Protein AF-A0A8D0AVV5-F1 (afdb_monomer)

Nearest PDB structures (foldseek):
  3jx8-assembly2_D  TM=4.066E-01  e=8.448E+00  Parabacteroides distasonis ATCC 8503
  1rwr-assembly1_A  TM=4.360E-01  e=9.993E+00  Bordetella pertussis

Sequence (168 aa):
MLASRGSGGSLASRDSGGSLASRGSGRLLASSDSGGLLTSSESGELHASSGSGELHASSGSGELHASSGSGELHASSGSGELHASSGSGELHASSGSGELHASSGSGELHASSGSGELHASSGAGQDNQQRQKVKLDMTGQKTDYQNKTGNRNIHREQNSQQGKQTTQ

Radius of gyration: 20.16 Å; Cα contacts (8 Å, |Δi|>4): 516; chains: 1; bounding box: 78×37×45 Å

Mean predicted aligned error: 12.56 Å

Structure (mmCIF, N/CA/C/O backbone):
data_AF-A0A8D0AVV5-F1
#
_entry.id   AF-A0A8D0AVV5-F1
#
loop_
_atom_site.group_PDB
_atom_site.id
_atom_site.type_symbol
_atom_site.label_atom_id
_atom_site.label_alt_id
_atom_site.label_comp_id
_atom_site.label_asym_id
_atom_site.label_entity_id
_atom_site.label_seq_id
_atom_site.pdbx_PDB_ins_code
_atom_site.Cartn_x
_atom_site.Cartn_y
_atom_site.Cartn_z
_atom_site.occupancy
_atom_site.B_iso_or_equiv
_atom_site.auth_seq_id
_atom_site.auth_comp_id
_atom_site.auth_asym_id
_atom_site.auth_atom_id
_atom_site.pdbx_PDB_model_num
ATOM 1 N N . MET A 1 1 ? 12.812 -7.724 -13.755 1.00 49.12 1 MET A N 1
ATOM 2 C CA . MET A 1 1 ? 12.450 -6.398 -14.253 1.00 49.12 1 MET A CA 1
ATOM 3 C C . MET A 1 1 ? 12.726 -5.486 -13.092 1.00 49.12 1 MET A C 1
ATOM 5 O O . MET A 1 1 ? 12.134 -5.658 -12.035 1.00 49.12 1 MET A O 1
ATOM 9 N N . LEU A 1 2 ? 13.766 -4.684 -13.265 1.00 47.81 2 LEU A N 1
ATOM 10 C CA . LEU A 1 2 ? 14.251 -3.733 -12.287 1.00 47.81 2 LEU A CA 1
ATOM 11 C C . LEU A 1 2 ? 13.981 -2.373 -12.929 1.00 47.81 2 LEU A C 1
ATOM 13 O O . LEU A 1 2 ? 14.620 -2.043 -13.927 1.00 47.81 2 LEU A O 1
ATOM 17 N N . ALA A 1 3 ? 12.972 -1.649 -12.457 1.00 54.25 3 ALA A N 1
ATOM 18 C CA . ALA A 1 3 ? 12.711 -0.295 -12.933 1.00 54.25 3 ALA A CA 1
ATOM 19 C C . ALA A 1 3 ? 13.426 0.672 -11.985 1.00 54.25 3 ALA A C 1
ATOM 21 O O . ALA A 1 3 ? 13.079 0.753 -10.807 1.00 54.25 3 ALA A O 1
ATOM 22 N N . SER A 1 4 ? 14.455 1.373 -12.470 1.00 55.00 4 SER A N 1
ATOM 23 C CA . SER A 1 4 ? 15.193 2.332 -11.646 1.00 55.00 4 SER A CA 1
ATOM 24 C C . SER A 1 4 ? 15.704 3.543 -12.430 1.00 55.00 4 SER A C 1
ATOM 26 O O . SER A 1 4 ? 16.326 3.385 -13.477 1.00 55.00 4 SER A O 1
ATOM 28 N N . ARG A 1 5 ? 15.543 4.711 -11.788 1.00 49.44 5 ARG A N 1
ATOM 29 C CA . ARG A 1 5 ? 16.365 5.938 -11.862 1.00 49.44 5 ARG A CA 1
ATOM 30 C C . ARG A 1 5 ? 16.299 6.776 -13.151 1.00 49.44 5 ARG A C 1
ATOM 32 O O . ARG A 1 5 ? 17.197 6.747 -13.980 1.00 49.44 5 ARG A O 1
ATOM 39 N N . GLY A 1 6 ? 15.292 7.650 -13.227 1.00 39.50 6 GLY A N 1
ATOM 40 C CA . GLY A 1 6 ? 15.279 8.821 -14.116 1.00 39.50 6 GLY A CA 1
ATOM 41 C C . GLY A 1 6 ? 14.208 9.833 -13.697 1.00 39.50 6 GLY A C 1
ATOM 42 O O . GLY A 1 6 ? 13.171 9.440 -13.180 1.00 39.50 6 GLY A O 1
ATOM 43 N N . SER A 1 7 ? 14.424 11.133 -13.894 1.00 41.81 7 SER A N 1
ATOM 44 C CA . SER A 1 7 ? 13.561 12.255 -13.463 1.00 41.81 7 SER A CA 1
ATOM 45 C C . SER A 1 7 ? 12.195 12.376 -14.182 1.00 41.81 7 SER A C 1
ATOM 47 O O . SER A 1 7 ? 11.604 13.448 -14.211 1.00 41.81 7 SER A O 1
ATOM 49 N N . GLY A 1 8 ? 11.641 11.271 -14.693 1.00 52.25 8 GLY A N 1
ATOM 50 C CA . GLY A 1 8 ? 10.274 11.155 -15.226 1.00 52.25 8 GLY A CA 1
ATOM 51 C C . GLY A 1 8 ? 9.562 9.910 -14.686 1.00 52.25 8 GLY A C 1
ATOM 52 O O . GLY A 1 8 ? 10.236 8.998 -14.208 1.00 52.25 8 GLY A O 1
ATOM 53 N N . GLY A 1 9 ? 8.222 9.888 -14.717 1.00 52.06 9 GLY A N 1
ATOM 54 C CA . GLY A 1 9 ? 7.396 8.821 -14.130 1.00 52.06 9 GLY A CA 1
ATOM 55 C C . GLY A 1 9 ? 7.882 7.415 -14.500 1.00 52.06 9 GLY A C 1
ATOM 56 O O . GLY A 1 9 ? 8.187 7.143 -15.659 1.00 52.06 9 GLY A O 1
ATOM 57 N N . SER A 1 10 ? 8.014 6.534 -13.508 1.00 65.00 10 SER A N 1
ATOM 58 C CA . SER A 1 10 ? 8.527 5.172 -13.707 1.00 65.00 10 SER A CA 1
ATOM 59 C C . SER A 1 10 ? 7.386 4.163 -13.649 1.00 65.00 10 SER A C 1
ATOM 61 O O . SER A 1 10 ? 6.660 4.127 -12.659 1.00 65.00 10 SER A O 1
ATOM 63 N N . LEU A 1 11 ? 7.244 3.358 -14.705 1.00 63.03 11 LEU A N 1
ATOM 64 C CA . LEU A 1 11 ? 6.283 2.259 -14.788 1.00 63.03 11 LEU A CA 1
ATOM 65 C C . LEU A 1 11 ? 7.025 0.927 -14.619 1.00 63.03 11 LEU A C 1
ATOM 67 O O . LEU A 1 11 ? 7.985 0.659 -15.342 1.00 63.03 11 LEU A O 1
ATOM 71 N N . ALA A 1 12 ? 6.576 0.092 -13.688 1.00 68.44 12 ALA A N 1
ATOM 72 C CA . ALA A 1 12 ? 6.994 -1.298 -13.558 1.00 68.44 12 ALA A CA 1
ATOM 73 C C . ALA A 1 12 ? 5.753 -2.192 -13.643 1.00 68.44 12 ALA A C 1
ATOM 75 O O . ALA A 1 12 ? 4.910 -2.161 -12.753 1.00 68.44 12 ALA A O 1
ATOM 76 N N . SER A 1 13 ? 5.622 -2.983 -14.704 1.00 64.38 13 SER A N 1
ATOM 77 C CA . SER A 1 13 ? 4.517 -3.934 -14.867 1.00 64.38 13 SER A CA 1
ATOM 78 C C . SER A 1 13 ? 5.067 -5.326 -15.138 1.00 64.38 13 SER A C 1
ATOM 80 O O . SER A 1 13 ? 6.025 -5.482 -15.902 1.00 64.38 13 SER A O 1
ATOM 82 N N . ARG A 1 14 ? 4.493 -6.343 -14.497 1.00 68.62 14 ARG A N 1
ATOM 83 C CA . ARG A 1 14 ? 4.903 -7.736 -14.682 1.00 68.62 14 ARG A CA 1
ATOM 84 C C . ARG A 1 14 ? 3.750 -8.702 -14.452 1.00 68.62 14 ARG A C 1
ATOM 86 O O . ARG A 1 14 ? 3.162 -8.704 -13.381 1.00 68.62 14 ARG A O 1
ATOM 93 N N . ASP A 1 15 ? 3.532 -9.592 -15.406 1.00 59.66 15 ASP A N 1
ATOM 94 C CA . ASP A 1 15 ? 2.437 -10.563 -15.318 1.00 59.66 15 ASP A CA 1
ATOM 95 C C . ASP A 1 15 ? 2.718 -11.668 -14.278 1.00 59.66 15 ASP A C 1
ATOM 97 O O . ASP A 1 15 ? 1.810 -12.169 -13.616 1.00 59.66 15 ASP A O 1
ATOM 101 N N . SER A 1 16 ? 3.986 -12.066 -14.097 1.00 61.69 16 SER A N 1
ATOM 102 C CA . SER A 1 16 ? 4.367 -13.097 -13.119 1.00 61.69 16 SER A CA 1
ATOM 103 C C . SER A 1 16 ? 5.804 -12.972 -12.589 1.00 61.69 16 SER A C 1
ATOM 105 O O . SER A 1 16 ? 6.731 -12.546 -13.291 1.00 61.69 16 SER A O 1
ATOM 107 N N . GLY A 1 17 ? 5.991 -13.392 -11.332 1.00 66.44 17 GLY A N 1
ATOM 108 C CA . GLY A 1 17 ? 7.287 -13.494 -10.650 1.00 66.44 17 GLY A CA 1
ATOM 109 C C . GLY A 1 17 ? 7.720 -12.228 -9.896 1.00 66.44 17 GLY A C 1
ATOM 110 O O . GLY A 1 17 ? 7.120 -11.169 -10.018 1.00 66.44 17 GLY A O 1
ATOM 111 N N . GLY A 1 18 ? 8.797 -12.338 -9.109 1.00 68.38 18 GLY A N 1
ATOM 112 C CA . GLY A 1 18 ? 9.269 -11.262 -8.226 1.00 68.38 18 GLY A CA 1
ATOM 113 C C . GLY A 1 18 ? 9.689 -9.990 -8.974 1.00 68.38 18 GLY A C 1
ATOM 114 O O . GLY A 1 18 ? 10.601 -10.054 -9.806 1.00 68.38 18 GLY A O 1
ATOM 115 N N . SER A 1 19 ? 9.072 -8.841 -8.687 1.00 79.88 19 SER A N 1
ATOM 116 C CA . SER A 1 19 ? 9.361 -7.527 -9.284 1.00 79.88 19 SER A CA 1
ATOM 117 C C . SER A 1 19 ? 9.891 -6.532 -8.249 1.00 79.88 19 SER A C 1
ATOM 119 O O . SER A 1 19 ? 9.441 -6.521 -7.108 1.00 79.88 19 SER A O 1
ATOM 121 N N . LEU A 1 20 ? 10.861 -5.706 -8.653 1.00 79.19 20 LEU A N 1
ATOM 122 C CA . LEU A 1 20 ? 11.528 -4.720 -7.799 1.00 79.19 20 LEU A CA 1
ATOM 123 C C . LEU A 1 20 ? 11.535 -3.359 -8.502 1.00 79.19 20 LEU A C 1
ATOM 125 O O . LEU A 1 20 ? 12.057 -3.232 -9.616 1.00 79.19 20 LEU A O 1
ATOM 129 N N . ALA A 1 21 ? 10.987 -2.340 -7.848 1.00 80.94 21 ALA A N 1
ATOM 130 C CA . ALA A 1 21 ? 10.970 -0.969 -8.347 1.00 80.94 21 ALA A CA 1
ATOM 131 C C . ALA A 1 21 ? 11.375 0.007 -7.239 1.00 80.94 21 ALA A C 1
ATOM 133 O O . ALA A 1 21 ? 10.923 -0.109 -6.105 1.00 80.94 21 ALA A O 1
ATOM 134 N N . SER A 1 22 ? 12.253 0.964 -7.543 1.00 81.44 22 SER A N 1
ATOM 135 C CA . SER A 1 22 ? 12.642 1.969 -6.551 1.00 81.44 22 SER A CA 1
ATOM 136 C C . SER A 1 22 ? 12.948 3.321 -7.178 1.00 81.44 22 SER A C 1
ATOM 138 O O . SER A 1 22 ? 13.549 3.406 -8.258 1.00 81.44 22 SER A O 1
ATOM 140 N N . ARG A 1 23 ? 12.540 4.394 -6.493 1.00 81.50 23 ARG A N 1
ATOM 141 C CA . ARG A 1 23 ? 12.694 5.772 -6.962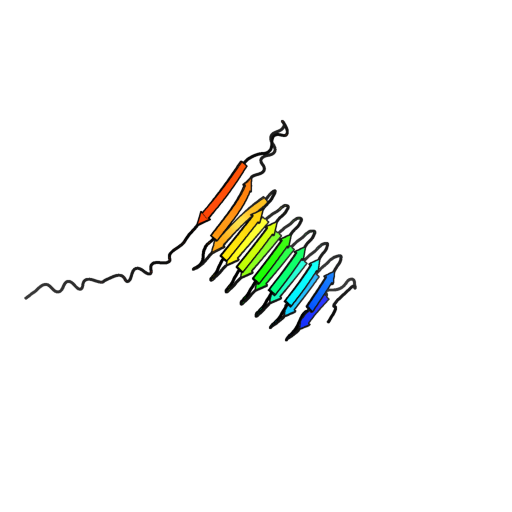 1.00 81.50 23 ARG A CA 1
ATOM 142 C C . ARG A 1 23 ? 13.011 6.739 -5.820 1.00 81.50 23 ARG A C 1
ATOM 144 O O . ARG A 1 23 ? 12.445 6.654 -4.743 1.00 81.50 23 ARG A O 1
ATOM 151 N N . GLY A 1 24 ? 13.895 7.701 -6.088 1.00 80.50 24 GLY A N 1
ATOM 152 C CA . GLY A 1 24 ? 14.208 8.765 -5.127 1.00 80.50 24 GLY A CA 1
ATOM 153 C C . GLY A 1 24 ? 13.077 9.791 -4.988 1.00 80.50 24 GLY A C 1
ATOM 154 O O . GLY A 1 24 ? 12.611 10.066 -3.892 1.00 80.50 24 GLY A O 1
ATOM 155 N N . SER A 1 25 ? 12.592 10.352 -6.099 1.00 80.12 25 SER A N 1
ATOM 156 C CA . SER A 1 25 ? 11.582 11.419 -6.053 1.00 80.12 25 SER A CA 1
ATOM 157 C C . SER A 1 25 ? 10.646 11.436 -7.255 1.00 80.12 25 SER A C 1
ATOM 159 O O . SER A 1 25 ? 11.069 11.184 -8.385 1.00 80.12 25 SER A O 1
ATOM 161 N N . GLY A 1 26 ? 9.374 11.774 -7.045 1.00 84.56 26 GLY A N 1
ATOM 162 C CA . GLY A 1 26 ? 8.350 11.907 -8.089 1.00 84.56 26 GLY A CA 1
ATOM 163 C C . GLY A 1 26 ? 7.406 10.707 -8.135 1.00 84.56 26 GLY A C 1
ATOM 164 O O . GLY A 1 26 ? 7.209 10.046 -7.124 1.00 84.56 26 GLY A O 1
ATOM 165 N N . ARG A 1 27 ? 6.821 10.423 -9.304 1.00 86.94 27 ARG A N 1
ATOM 166 C CA . ARG A 1 27 ? 5.792 9.383 -9.431 1.00 86.94 27 ARG A CA 1
ATOM 167 C C . ARG A 1 27 ? 6.360 8.013 -9.808 1.00 86.94 27 ARG A C 1
ATOM 169 O O . ARG A 1 27 ? 7.093 7.896 -10.798 1.00 86.94 27 ARG A O 1
ATOM 176 N N . LEU A 1 28 ? 5.977 6.975 -9.069 1.00 88.12 28 LEU A N 1
ATOM 177 C CA . LEU A 1 28 ? 6.229 5.574 -9.402 1.00 88.12 28 LEU A CA 1
ATOM 178 C C . LEU A 1 28 ? 4.910 4.796 -9.453 1.00 88.12 28 LEU A C 1
ATOM 180 O O . LEU A 1 28 ? 4.082 4.895 -8.554 1.00 88.12 28 LEU A O 1
ATOM 184 N N . LEU A 1 29 ? 4.725 4.026 -10.519 1.00 88.44 29 LEU A N 1
ATOM 185 C CA . LEU A 1 29 ? 3.578 3.150 -10.724 1.00 88.44 29 LEU A CA 1
ATOM 186 C C . LEU A 1 29 ? 4.101 1.731 -10.917 1.00 88.44 29 LEU A C 1
ATOM 188 O O . LEU A 1 29 ? 4.840 1.455 -11.865 1.00 88.44 29 LEU A O 1
ATOM 192 N N . ALA A 1 30 ? 3.718 0.838 -10.019 1.00 87.56 30 ALA A N 1
ATOM 193 C CA . ALA A 1 30 ? 4.087 -0.560 -10.048 1.00 87.56 30 ALA A CA 1
ATOM 194 C C . ALA A 1 30 ? 2.833 -1.440 -10.012 1.00 87.56 30 ALA A C 1
ATOM 196 O O . ALA A 1 30 ? 1.917 -1.221 -9.219 1.00 87.56 30 ALA A O 1
ATOM 197 N N . SER A 1 31 ? 2.784 -2.437 -10.884 1.00 87.38 31 SER A N 1
ATOM 198 C CA . SER A 1 31 ? 1.693 -3.406 -10.937 1.00 87.38 31 SER A CA 1
ATOM 199 C C . SER A 1 31 ? 2.235 -4.804 -11.188 1.00 87.38 31 SER A C 1
ATOM 201 O O . SER A 1 31 ? 3.246 -4.987 -11.878 1.00 87.38 31 SER A O 1
ATOM 203 N N . SER A 1 32 ? 1.597 -5.805 -10.601 1.00 85.75 32 SER A N 1
ATOM 204 C CA . SER A 1 32 ? 1.854 -7.203 -10.932 1.00 85.75 32 SER A CA 1
ATOM 205 C C . SER A 1 32 ? 0.567 -8.013 -10.867 1.00 85.75 32 SER A C 1
ATOM 207 O O . SER A 1 32 ? -0.250 -7.790 -9.982 1.00 85.75 32 SER A O 1
ATOM 209 N N . ASP A 1 33 ? 0.364 -8.952 -11.785 1.00 85.00 33 ASP A N 1
ATOM 210 C CA . ASP A 1 33 ? -0.842 -9.793 -11.741 1.00 85.00 33 ASP A CA 1
ATOM 211 C C . ASP A 1 33 ? -0.682 -10.935 -10.730 1.00 85.00 33 ASP A C 1
ATOM 213 O O . ASP A 1 33 ? -1.625 -11.300 -10.022 1.00 85.00 33 ASP A O 1
ATOM 217 N N . SER A 1 34 ? 0.532 -11.487 -10.638 1.00 81.56 34 SER A N 1
ATOM 218 C CA . SER A 1 34 ? 0.860 -12.585 -9.732 1.00 81.56 34 SER A CA 1
ATOM 219 C C . SER A 1 34 ? 2.312 -12.561 -9.240 1.00 81.56 34 SER A C 1
ATOM 221 O O . SER A 1 34 ? 3.242 -12.215 -9.976 1.00 81.56 34 SER A O 1
ATOM 223 N N . GLY A 1 35 ? 2.524 -12.999 -7.999 1.00 84.19 35 GLY A N 1
ATOM 224 C CA . GLY A 1 35 ? 3.846 -13.135 -7.382 1.00 84.19 35 GLY A CA 1
ATOM 225 C C . GLY A 1 35 ? 4.187 -11.998 -6.418 1.00 84.19 35 GLY A C 1
ATOM 226 O O . GLY A 1 35 ? 3.305 -11.324 -5.898 1.00 84.19 35 GLY A O 1
ATOM 227 N N . GLY A 1 36 ? 5.480 -11.834 -6.130 1.00 85.00 36 GLY A N 1
ATOM 228 C CA . GLY A 1 36 ? 5.965 -10.817 -5.197 1.00 85.00 36 GLY A CA 1
ATOM 229 C C . GLY A 1 36 ? 6.231 -9.476 -5.884 1.00 85.00 36 GLY A C 1
ATOM 230 O O . GLY A 1 36 ? 7.004 -9.427 -6.843 1.00 85.00 36 GLY A O 1
ATOM 231 N N . LEU A 1 37 ? 5.674 -8.380 -5.380 1.00 89.38 37 LEU A N 1
ATOM 232 C CA . LEU A 1 37 ? 6.013 -7.024 -5.813 1.00 89.38 37 LEU A CA 1
ATOM 233 C C . LEU A 1 37 ? 6.629 -6.255 -4.646 1.00 89.38 37 LEU A C 1
ATOM 235 O O . LEU A 1 37 ? 5.999 -6.066 -3.615 1.00 89.38 37 LEU A O 1
ATOM 239 N N . LEU A 1 38 ? 7.861 -5.788 -4.821 1.00 89.75 38 LEU A N 1
ATOM 240 C CA . LEU A 1 38 ? 8.562 -4.952 -3.857 1.00 89.75 38 LEU A CA 1
ATOM 241 C C . LEU A 1 38 ? 8.823 -3.582 -4.473 1.00 89.75 38 LEU A C 1
ATOM 243 O O . LEU A 1 38 ? 9.503 -3.457 -5.496 1.00 89.75 38 LEU A O 1
ATOM 247 N N . THR A 1 39 ? 8.288 -2.543 -3.846 1.00 89.00 39 THR A N 1
ATOM 248 C CA . THR A 1 39 ? 8.400 -1.181 -4.345 1.00 89.00 39 THR A CA 1
ATOM 249 C C . THR A 1 39 ? 8.669 -0.167 -3.245 1.00 89.00 39 THR A C 1
ATOM 251 O O . THR A 1 39 ? 8.105 -0.235 -2.151 1.00 89.00 39 THR A O 1
ATOM 254 N N . SER A 1 40 ? 9.544 0.793 -3.538 1.00 89.25 40 SER A N 1
ATOM 255 C CA . SER A 1 40 ? 9.894 1.856 -2.600 1.00 89.25 40 SER A CA 1
ATOM 256 C C . SER A 1 40 ? 10.085 3.214 -3.269 1.00 89.25 40 SER A C 1
ATOM 258 O O . SER A 1 40 ? 10.666 3.319 -4.352 1.00 89.25 40 SER A O 1
ATOM 260 N N . SER A 1 41 ? 9.636 4.266 -2.591 1.00 88.44 41 SER A N 1
ATOM 261 C CA . SER A 1 41 ? 9.903 5.656 -2.965 1.00 88.44 41 SER A CA 1
ATOM 262 C C . SER A 1 41 ? 10.460 6.434 -1.774 1.00 88.44 41 SER A C 1
ATOM 264 O O . SER A 1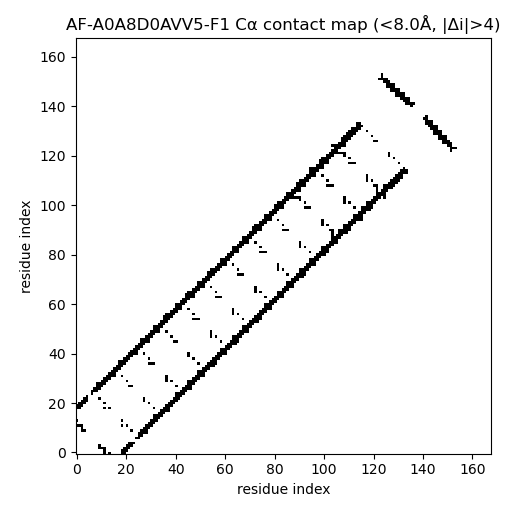 41 ? 10.011 6.255 -0.648 1.00 88.44 41 SER A O 1
ATOM 266 N N . GLU A 1 42 ? 11.435 7.314 -1.989 1.00 88.38 42 GLU A N 1
ATOM 267 C CA . GLU A 1 42 ? 11.926 8.202 -0.918 1.00 88.38 42 GLU A CA 1
ATOM 268 C C . GLU A 1 42 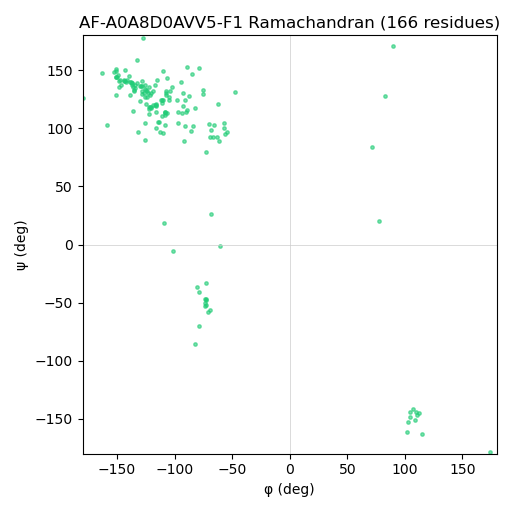? 10.971 9.390 -0.709 1.00 88.38 42 GLU A C 1
ATOM 270 O O . GLU A 1 42 ? 10.666 9.772 0.422 1.00 88.38 42 GLU A O 1
ATOM 275 N N . SER A 1 43 ? 10.466 9.951 -1.812 1.00 87.25 43 SER A N 1
ATOM 276 C CA . SER A 1 43 ? 9.532 11.079 -1.824 1.00 87.25 43 SER A CA 1
ATOM 277 C C . SER A 1 43 ? 8.611 11.072 -3.052 1.00 87.25 43 SER A C 1
ATOM 279 O O . SER A 1 43 ? 9.005 10.627 -4.135 1.00 87.25 43 SER A O 1
ATOM 281 N N . GLY A 1 44 ? 7.407 11.627 -2.912 1.00 89.19 44 GLY A N 1
ATOM 282 C CA . GLY A 1 44 ? 6.459 11.828 -4.013 1.00 89.19 44 GLY A CA 1
ATOM 283 C C . GLY A 1 44 ? 5.275 10.867 -3.965 1.00 89.19 44 GLY A C 1
ATOM 284 O O . GLY A 1 44 ? 4.758 10.583 -2.891 1.00 89.19 44 GLY A O 1
ATOM 285 N N . GLU A 1 45 ? 4.840 10.398 -5.133 1.00 91.06 45 GLU A N 1
ATOM 286 C CA . GLU A 1 45 ? 3.646 9.562 -5.286 1.00 91.06 45 GLU A CA 1
ATOM 287 C C . GLU A 1 45 ? 4.043 8.135 -5.669 1.00 91.06 45 GLU A C 1
ATOM 289 O O . GLU A 1 45 ? 4.709 7.907 -6.686 1.00 91.06 45 GLU A O 1
ATOM 294 N N . LEU A 1 46 ? 3.603 7.155 -4.888 1.00 92.56 46 LEU A N 1
ATOM 295 C CA . LEU A 1 46 ? 3.786 5.739 -5.176 1.00 92.56 46 LEU A CA 1
ATOM 296 C C . LEU A 1 46 ? 2.425 5.059 -5.323 1.00 92.56 46 LEU A C 1
ATOM 298 O O . LEU A 1 46 ? 1.645 5.004 -4.381 1.00 92.56 46 LEU A O 1
ATOM 302 N N . HIS A 1 47 ? 2.170 4.483 -6.493 1.00 93.31 47 HIS A N 1
ATOM 303 C CA . HIS A 1 47 ? 1.037 3.599 -6.733 1.00 93.31 47 HIS A CA 1
ATOM 304 C C . HIS A 1 47 ? 1.539 2.176 -6.938 1.00 93.31 47 HIS A C 1
ATOM 306 O O . HIS A 1 47 ? 2.313 1.915 -7.859 1.00 93.31 47 HIS A O 1
ATOM 312 N N . ALA A 1 48 ? 1.075 1.257 -6.106 1.00 92.00 48 ALA A N 1
ATOM 313 C CA . ALA A 1 48 ? 1.423 -0.148 -6.156 1.00 92.00 48 ALA A CA 1
ATOM 314 C C . ALA A 1 48 ? 0.154 -1.004 -6.176 1.00 92.00 48 ALA A C 1
ATOM 316 O O . ALA A 1 48 ? -0.767 -0.797 -5.385 1.00 92.00 48 ALA A O 1
ATOM 317 N N . SER A 1 49 ? 0.096 -1.972 -7.083 1.00 91.56 49 SER A N 1
ATOM 318 C CA . SER A 1 49 ? -1.033 -2.896 -7.182 1.00 91.56 49 SER A CA 1
ATOM 319 C C . SER A 1 49 ? -0.561 -4.323 -7.424 1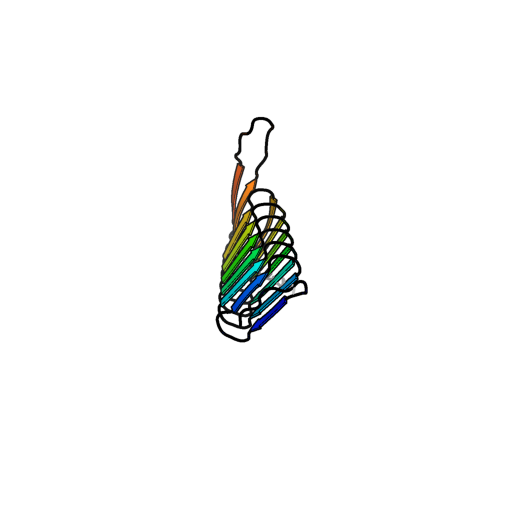.00 91.56 49 SER A C 1
ATOM 321 O O . SER A 1 49 ? 0.377 -4.546 -8.189 1.00 91.56 49 SER A O 1
ATOM 323 N N . SER A 1 50 ? -1.202 -5.286 -6.770 1.00 89.81 50 SER A N 1
ATOM 324 C CA . SER A 1 50 ? -1.011 -6.707 -7.052 1.00 89.81 50 SER A CA 1
ATOM 325 C C . SER A 1 50 ? -2.353 -7.409 -7.241 1.00 89.81 50 SER A C 1
ATOM 327 O O . SER A 1 50 ? -3.291 -7.174 -6.479 1.00 89.81 50 SER A O 1
ATOM 329 N N . GLY A 1 51 ? -2.469 -8.268 -8.251 1.00 86.56 51 GLY A N 1
ATOM 330 C CA . GLY A 1 51 ? -3.641 -9.128 -8.426 1.00 86.56 51 GLY A CA 1
ATOM 331 C C . GLY A 1 51 ? -3.667 -10.264 -7.401 1.00 86.56 51 GLY A C 1
ATOM 332 O O . GLY A 1 51 ? -4.685 -10.502 -6.743 1.00 86.56 51 GLY A O 1
ATOM 333 N N . SER A 1 52 ? -2.532 -10.946 -7.244 1.00 86.94 52 SER A N 1
ATOM 334 C CA . SER A 1 52 ? -2.350 -12.066 -6.321 1.00 86.94 52 SER A CA 1
ATOM 335 C C . SER A 1 52 ? -0.906 -12.178 -5.824 1.00 86.94 52 SER A C 1
ATOM 337 O O . SER A 1 52 ? 0.040 -11.950 -6.580 1.00 86.94 52 SER A O 1
ATOM 339 N N . GLY A 1 53 ? -0.723 -12.580 -4.568 1.00 87.19 53 GLY A N 1
ATOM 340 C CA . GLY A 1 53 ? 0.595 -12.803 -3.968 1.00 87.19 53 GLY A CA 1
ATOM 341 C C . GLY A 1 53 ? 0.945 -11.761 -2.911 1.00 87.19 53 GLY A C 1
ATOM 342 O O . GLY A 1 53 ? 0.073 -11.304 -2.178 1.00 87.19 53 GLY A O 1
ATOM 343 N N . GLU A 1 54 ? 2.227 -11.421 -2.811 1.00 90.94 54 GLU A N 1
ATOM 344 C CA . GLU A 1 54 ? 2.759 -10.585 -1.732 1.00 90.94 54 GLU A CA 1
ATOM 345 C C . GLU A 1 54 ? 3.179 -9.215 -2.281 1.00 90.94 54 GLU A C 1
ATOM 347 O O . GLU A 1 54 ? 3.972 -9.123 -3.222 1.00 90.94 54 GLU A O 1
ATOM 352 N N . LEU A 1 55 ? 2.648 -8.136 -1.709 1.00 93.25 55 LEU A N 1
ATOM 353 C CA . LEU A 1 55 ? 2.991 -6.764 -2.075 1.00 93.25 55 LEU A CA 1
ATOM 354 C C . LEU A 1 55 ? 3.646 -6.050 -0.893 1.00 93.25 55 LEU A C 1
ATOM 356 O O . LEU A 1 55 ? 3.011 -5.827 0.130 1.00 93.25 55 LEU A O 1
ATOM 360 N N . HIS A 1 56 ? 4.886 -5.610 -1.082 1.00 94.62 56 HIS A N 1
ATOM 361 C CA . HIS A 1 56 ? 5.600 -4.702 -0.188 1.00 94.62 56 HIS A CA 1
ATOM 362 C C . HIS A 1 56 ? 5.721 -3.330 -0.835 1.00 94.62 56 HIS A C 1
ATOM 364 O O . HIS A 1 56 ? 6.425 -3.170 -1.834 1.00 94.62 56 HIS A O 1
ATOM 370 N N . ALA A 1 57 ? 5.063 -2.328 -0.262 1.00 94.00 57 ALA A N 1
ATOM 371 C CA . ALA A 1 57 ? 5.115 -0.954 -0.735 1.00 94.00 57 ALA A CA 1
ATOM 372 C C . ALA A 1 57 ? 5.529 -0.001 0.391 1.00 94.00 57 ALA A C 1
ATOM 374 O O . ALA A 1 57 ? 4.925 0.027 1.462 1.00 94.00 57 ALA A O 1
ATOM 375 N N . SER A 1 58 ? 6.560 0.804 0.141 1.00 93.62 58 SER A N 1
ATOM 376 C CA . SER A 1 58 ? 7.094 1.740 1.132 1.00 93.62 58 SER A CA 1
ATOM 377 C C . SER A 1 58 ? 7.304 3.137 0.558 1.00 93.62 58 SER A C 1
ATOM 379 O O . SER A 1 58 ? 7.786 3.289 -0.563 1.00 93.62 58 SER A O 1
ATOM 381 N N . SER A 1 59 ? 6.963 4.167 1.331 1.00 92.31 59 SER A N 1
ATOM 382 C CA . SER A 1 59 ? 7.292 5.556 1.008 1.00 92.31 59 SER A CA 1
ATOM 383 C C . SER A 1 59 ? 7.970 6.248 2.189 1.00 92.31 59 SER A C 1
ATOM 385 O O . SER A 1 59 ? 7.547 6.089 3.333 1.00 92.31 59 SER A O 1
ATOM 387 N N . GLY A 1 60 ? 9.029 7.015 1.932 1.00 88.62 60 GLY A N 1
ATOM 388 C CA . GLY A 1 60 ? 9.653 7.871 2.943 1.00 88.62 60 GLY A CA 1
ATOM 389 C C . GLY A 1 60 ? 8.787 9.092 3.265 1.00 88.62 60 GLY A C 1
ATOM 390 O O . GLY A 1 60 ? 8.541 9.402 4.434 1.00 88.62 60 GLY A O 1
ATOM 391 N N . SER A 1 61 ? 8.299 9.767 2.224 1.00 89.12 61 SER A N 1
ATOM 392 C CA . SER A 1 61 ? 7.442 10.950 2.319 1.00 89.12 61 SER A CA 1
ATOM 393 C C . SER A 1 61 ? 6.495 11.081 1.120 1.00 89.12 61 SER A C 1
ATOM 395 O O . SER A 1 61 ? 6.843 10.697 0.003 1.00 89.12 61 SER A O 1
ATOM 397 N N . GLY A 1 62 ? 5.318 11.668 1.332 1.00 90.19 62 GLY A N 1
ATOM 398 C CA . GLY A 1 62 ? 4.333 11.934 0.278 1.00 90.19 62 GLY A CA 1
ATOM 399 C C . GLY A 1 62 ? 3.155 10.963 0.310 1.00 90.19 62 GLY A C 1
ATOM 400 O O . GLY A 1 62 ? 2.705 10.577 1.387 1.00 90.19 62 GLY A O 1
ATOM 401 N N . GLU A 1 63 ? 2.648 10.593 -0.862 1.00 93.81 63 GLU A N 1
ATOM 402 C CA . GLU A 1 63 ? 1.424 9.801 -1.012 1.00 93.81 63 GLU A CA 1
ATOM 403 C C . GLU A 1 63 ? 1.747 8.368 -1.451 1.00 93.81 63 GLU A C 1
ATOM 405 O O . GLU A 1 63 ? 2.469 8.133 -2.427 1.00 93.81 63 GLU A O 1
ATOM 410 N N . LEU A 1 64 ? 1.201 7.390 -0.730 1.00 95.31 64 LEU A N 1
ATOM 411 C CA . LEU A 1 64 ? 1.305 5.970 -1.054 1.00 95.31 64 LEU A CA 1
ATOM 412 C C . LEU A 1 64 ? -0.089 5.366 -1.230 1.00 95.31 64 LEU A C 1
ATOM 414 O O . LEU A 1 64 ? -0.861 5.273 -0.282 1.00 95.31 64 LEU A O 1
ATOM 418 N N . HIS A 1 65 ? -0.364 4.864 -2.430 1.00 96.12 65 HIS A N 1
ATOM 419 C CA . HIS A 1 65 ? -1.514 4.024 -2.737 1.00 96.12 65 HIS A CA 1
ATOM 420 C C . HIS A 1 65 ? -1.054 2.588 -2.976 1.00 96.12 65 HIS A C 1
ATOM 422 O O . HIS A 1 65 ? -0.378 2.310 -3.966 1.00 96.12 65 HIS A O 1
ATOM 428 N N . ALA A 1 66 ? -1.442 1.667 -2.101 1.00 95.06 66 ALA A N 1
ATOM 429 C CA . ALA A 1 66 ? -1.131 0.251 -2.230 1.00 95.06 66 ALA A CA 1
ATOM 430 C C . ALA A 1 66 ? -2.416 -0.584 -2.230 1.00 95.06 66 ALA A C 1
ATOM 432 O O . ALA A 1 66 ? -3.276 -0.418 -1.366 1.00 95.06 66 ALA A O 1
ATOM 433 N N . SER A 1 67 ? -2.555 -1.480 -3.204 1.00 94.56 67 SER A N 1
ATOM 434 C CA . SER A 1 67 ? -3.741 -2.329 -3.338 1.00 94.56 67 SER A CA 1
ATOM 435 C C . SER A 1 67 ? -3.375 -3.772 -3.665 1.00 94.56 67 SER A C 1
ATOM 437 O O . SER A 1 67 ? -2.482 -4.022 -4.473 1.00 94.56 67 SER A O 1
ATOM 439 N N . SER A 1 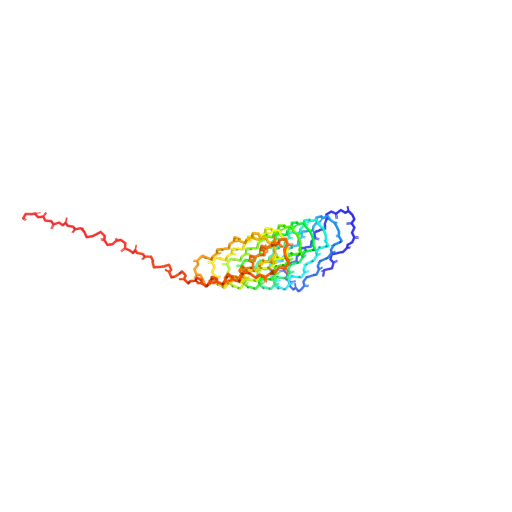68 ? -4.072 -4.726 -3.052 1.00 92.56 68 SER A N 1
ATOM 440 C CA . SER A 1 68 ? -3.957 -6.147 -3.386 1.00 92.56 68 SER A CA 1
ATOM 441 C C . SER A 1 68 ? -5.333 -6.767 -3.616 1.00 92.56 68 SER A C 1
ATOM 443 O O . SER A 1 68 ? -6.275 -6.510 -2.865 1.00 92.56 68 SER A O 1
ATOM 445 N N . GLY A 1 69 ? -5.470 -7.579 -4.663 1.00 88.75 69 GLY A N 1
ATOM 446 C CA . GLY A 1 69 ? -6.676 -8.370 -4.903 1.00 88.75 69 GLY A CA 1
ATOM 447 C C . GLY A 1 69 ? -6.780 -9.556 -3.941 1.00 88.75 69 GLY A C 1
ATOM 448 O O . GLY A 1 69 ? -7.810 -9.750 -3.289 1.00 88.75 69 GLY A O 1
ATOM 449 N N . SER A 1 70 ? -5.701 -10.333 -3.839 1.00 87.75 70 SER A N 1
ATOM 450 C CA . SER A 1 70 ? -5.598 -11.510 -2.973 1.00 87.75 70 SER A CA 1
ATOM 451 C C . SER A 1 70 ? -4.172 -11.725 -2.458 1.00 87.75 70 SER A C 1
ATOM 453 O O . SER A 1 70 ? -3.212 -11.565 -3.209 1.00 87.75 70 SER A O 1
ATOM 455 N N . GLY A 1 71 ? -4.031 -12.128 -1.195 1.00 87.94 71 GLY A N 1
ATOM 456 C CA . GLY A 1 71 ? -2.739 -12.438 -0.573 1.00 87.94 71 GLY A CA 1
ATOM 457 C C . GLY A 1 71 ? -2.352 -11.440 0.515 1.00 87.94 71 GLY A C 1
ATOM 458 O O . GLY A 1 71 ? -3.215 -10.960 1.248 1.00 87.94 71 GLY A O 1
ATOM 459 N N . GLU A 1 72 ? -1.060 -11.152 0.633 1.00 91.75 72 GLU A N 1
ATOM 460 C CA . GLU A 1 72 ? -0.501 -10.342 1.720 1.00 91.75 72 GLU A CA 1
ATOM 461 C C . GLU A 1 72 ? -0.079 -8.962 1.207 1.00 91.75 72 GLU A C 1
ATOM 463 O O . GLU A 1 72 ? 0.607 -8.831 0.188 1.00 91.75 72 GLU A O 1
ATOM 468 N N . LEU A 1 73 ? -0.503 -7.911 1.908 1.00 93.56 73 LEU A N 1
ATOM 469 C CA . LEU A 1 73 ? -0.129 -6.530 1.620 1.00 93.56 73 LEU A CA 1
ATOM 470 C C . LEU A 1 73 ? 0.573 -5.907 2.825 1.00 93.56 73 LEU A C 1
ATOM 472 O O . LEU A 1 73 ? -0.044 -5.679 3.861 1.00 93.56 73 LEU A O 1
ATOM 476 N N . HIS A 1 74 ? 1.834 -5.532 2.640 1.00 95.25 74 HIS A N 1
ATOM 477 C CA . HIS A 1 74 ? 2.608 -4.700 3.550 1.00 95.25 74 HIS A CA 1
ATOM 478 C C . HIS A 1 74 ? 2.776 -3.301 2.962 1.00 95.25 74 HIS A C 1
ATOM 480 O O . HIS A 1 74 ? 3.461 -3.105 1.956 1.00 95.25 74 HIS A O 1
ATOM 486 N N . ALA A 1 75 ? 2.164 -2.310 3.604 1.00 94.25 75 ALA A N 1
ATOM 487 C CA . ALA A 1 75 ? 2.251 -0.915 3.206 1.00 94.25 75 ALA A CA 1
ATOM 488 C C . ALA A 1 75 ? 2.771 -0.047 4.359 1.00 94.25 75 ALA A C 1
ATOM 490 O O . ALA A 1 75 ? 2.237 -0.073 5.471 1.00 94.25 75 ALA A O 1
ATOM 491 N N . SER A 1 76 ? 3.814 0.741 4.104 1.00 93.50 76 SER A N 1
ATOM 492 C CA . SER A 1 76 ? 4.410 1.615 5.118 1.00 93.50 76 SER A CA 1
ATOM 493 C C . SER A 1 76 ? 4.711 3.010 4.581 1.00 93.50 76 SER A C 1
ATOM 495 O O . SER A 1 76 ? 5.349 3.136 3.536 1.00 93.50 76 SER A O 1
ATOM 497 N N . SER A 1 77 ? 4.340 4.052 5.323 1.00 91.31 77 SER A N 1
ATOM 498 C CA . SER A 1 77 ? 4.746 5.432 5.036 1.00 91.31 77 SER A CA 1
ATOM 499 C C . SER A 1 77 ? 5.491 6.049 6.219 1.00 91.31 77 SER A C 1
ATOM 501 O O . SER A 1 77 ? 5.079 5.899 7.369 1.00 91.31 77 SER A O 1
ATOM 503 N N . GLY A 1 78 ? 6.598 6.745 5.958 1.00 86.69 78 GLY A N 1
ATOM 504 C CA . GLY A 1 78 ? 7.306 7.525 6.975 1.00 86.69 78 GLY A CA 1
ATOM 505 C C . GLY A 1 78 ? 6.551 8.805 7.347 1.00 86.69 78 GLY A C 1
ATOM 506 O O . GLY A 1 78 ? 6.357 9.105 8.529 1.00 86.69 78 GLY A O 1
ATOM 507 N N . SER A 1 79 ? 6.097 9.546 6.336 1.00 87.25 79 SER A N 1
ATOM 508 C CA . SER A 1 79 ? 5.332 10.787 6.484 1.00 87.25 79 SER A CA 1
ATOM 509 C C . SER A 1 79 ? 4.392 11.016 5.296 1.00 87.25 79 SER A C 1
ATOM 511 O O . SER A 1 79 ? 4.754 10.717 4.161 1.00 87.25 79 SER A O 1
ATOM 513 N N . GLY A 1 80 ? 3.210 11.580 5.543 1.00 89.06 80 GLY A N 1
ATOM 514 C CA . GLY A 1 80 ? 2.233 11.920 4.501 1.00 89.06 80 GLY A CA 1
ATOM 515 C C . GLY A 1 80 ? 1.000 11.022 4.536 1.00 89.06 80 GLY A C 1
ATOM 516 O O . GLY A 1 80 ? 0.547 10.643 5.616 1.00 89.06 80 GLY A O 1
ATOM 517 N N . GLU A 1 81 ? 0.447 10.702 3.370 1.00 91.75 81 GLU A N 1
ATOM 518 C CA . GLU A 1 81 ? -0.816 9.970 3.250 1.00 91.75 81 GLU A CA 1
ATOM 519 C C . GLU A 1 81 ? -0.574 8.536 2.770 1.00 91.75 81 GLU A C 1
ATOM 521 O O . GLU A 1 81 ? 0.161 8.283 1.811 1.00 91.75 81 GLU A O 1
ATOM 526 N N . LEU A 1 82 ? -1.188 7.575 3.457 1.00 93.38 82 LEU A N 1
ATOM 527 C CA . LEU A 1 82 ? -1.148 6.160 3.109 1.00 93.38 82 LEU A CA 1
ATOM 528 C C . LEU A 1 82 ? -2.566 5.633 2.900 1.00 93.38 82 LEU A C 1
ATOM 530 O O . LEU A 1 82 ? -3.346 5.537 3.843 1.00 93.38 82 LEU A O 1
ATOM 534 N N . HIS A 1 83 ? -2.855 5.196 1.680 1.00 94.94 83 HIS A N 1
ATOM 535 C CA . HIS A 1 83 ? -4.045 4.438 1.325 1.00 94.94 83 HIS A CA 1
ATOM 536 C C . HIS A 1 83 ? -3.666 2.989 1.032 1.00 94.94 83 HIS A C 1
ATOM 538 O O . HIS A 1 83 ? -2.999 2.702 0.038 1.00 94.94 83 HIS A O 1
ATOM 544 N N . ALA A 1 84 ? -4.121 2.068 1.876 1.00 92.62 84 ALA A N 1
ATOM 545 C CA . ALA A 1 84 ? -3.897 0.641 1.712 1.00 92.62 84 ALA A CA 1
ATOM 546 C C . ALA A 1 84 ? -5.228 -0.116 1.631 1.00 92.62 84 ALA A C 1
ATOM 548 O O . ALA A 1 84 ? -6.105 0.045 2.487 1.00 92.62 84 ALA A O 1
ATOM 549 N N . SER A 1 85 ? -5.391 -0.953 0.609 1.00 92.19 85 SER A N 1
ATOM 550 C CA . SER A 1 85 ? -6.583 -1.785 0.447 1.00 92.19 85 SER A CA 1
ATOM 551 C C . SER A 1 85 ? -6.253 -3.227 0.076 1.00 92.19 85 SER A C 1
ATOM 553 O O . SER A 1 85 ? -5.405 -3.490 -0.772 1.00 92.19 85 SER A O 1
ATOM 555 N N . SER A 1 86 ? -6.950 -4.177 0.695 1.00 88.50 86 SER A N 1
ATOM 556 C CA . SER A 1 86 ? -6.901 -5.588 0.309 1.00 88.50 86 SER A CA 1
ATOM 557 C C . SER A 1 86 ? -8.306 -6.119 0.032 1.00 88.50 86 SER A C 1
ATOM 559 O O . SER A 1 86 ? -9.240 -5.857 0.792 1.00 88.50 86 SER A O 1
ATOM 561 N N . GLY A 1 87 ? -8.482 -6.846 -1.070 1.00 85.38 87 GLY A N 1
ATOM 562 C CA . GLY A 1 87 ? -9.729 -7.547 -1.373 1.00 85.38 87 GLY A CA 1
ATOM 563 C C . GLY A 1 87 ? -9.906 -8.785 -0.494 1.00 85.38 87 GLY A C 1
ATOM 564 O O . GLY A 1 87 ? -10.936 -8.946 0.171 1.00 85.38 87 GLY A O 1
ATOM 565 N N . SER A 1 88 ? -8.884 -9.643 -0.478 1.00 85.00 88 SER A N 1
ATOM 566 C CA . SER A 1 88 ? -8.831 -10.872 0.314 1.00 85.00 88 SER A CA 1
ATOM 567 C C . SER A 1 88 ? -7.426 -11.143 0.869 1.00 85.00 88 SER A C 1
ATOM 569 O O . SER A 1 88 ? -6.444 -10.961 0.155 1.00 85.00 88 SER A O 1
ATOM 571 N N . GLY A 1 89 ? -7.327 -11.613 2.114 1.00 82.94 89 GLY A N 1
ATOM 572 C CA . GLY A 1 89 ? -6.058 -11.966 2.767 1.00 82.94 89 GLY A CA 1
ATOM 573 C C . GLY A 1 89 ? -5.655 -10.993 3.876 1.00 82.94 89 GLY A C 1
ATOM 574 O O . GLY A 1 89 ? -6.523 -10.414 4.533 1.00 82.94 89 GLY A O 1
ATOM 575 N N . GLU A 1 90 ? -4.355 -10.836 4.112 1.00 86.06 90 GLU A N 1
ATOM 576 C CA . GLU A 1 90 ? -3.828 -10.050 5.234 1.00 86.06 90 GLU A CA 1
ATOM 577 C C . GLU A 1 90 ? -3.335 -8.675 4.771 1.00 86.06 90 GLU A C 1
ATOM 579 O O . GLU A 1 90 ? -2.661 -8.530 3.749 1.00 86.06 90 GLU A O 1
ATOM 584 N N . LEU A 1 91 ? -3.687 -7.641 5.534 1.00 86.56 91 LEU A N 1
ATOM 585 C CA . LEU A 1 91 ? -3.243 -6.270 5.321 1.00 86.56 91 LEU A CA 1
ATOM 586 C C . LEU A 1 91 ? -2.492 -5.760 6.549 1.00 86.56 91 LEU A C 1
ATOM 588 O O . LEU A 1 91 ? -3.087 -5.559 7.605 1.00 86.56 91 LEU A O 1
ATOM 592 N N . HIS A 1 92 ? -1.221 -5.424 6.366 1.00 90.25 92 HIS A N 1
ATOM 593 C CA . HIS A 1 92 ? -0.400 -4.684 7.312 1.00 90.25 92 HIS A CA 1
ATOM 594 C C . HIS A 1 92 ? -0.150 -3.271 6.791 1.00 90.25 92 HIS A C 1
ATOM 596 O O . HIS A 1 92 ? 0.582 -3.072 5.822 1.00 90.25 92 HIS A O 1
ATOM 602 N N . ALA A 1 93 ? -0.724 -2.272 7.455 1.00 87.81 93 ALA A N 1
ATOM 603 C CA . ALA A 1 93 ? -0.538 -0.871 7.113 1.00 87.81 93 ALA A CA 1
ATOM 604 C C . ALA A 1 93 ? 0.075 -0.097 8.286 1.00 87.81 93 ALA A C 1
ATOM 606 O O . ALA A 1 93 ? -0.397 -0.175 9.422 1.00 87.81 93 ALA A O 1
ATOM 607 N N . SER A 1 94 ? 1.131 0.668 8.026 1.00 88.75 94 SER A N 1
ATOM 608 C CA . SER A 1 94 ? 1.800 1.472 9.051 1.00 88.75 94 SER A CA 1
ATOM 609 C C . SER A 1 94 ? 2.127 2.875 8.555 1.00 88.75 94 SER A C 1
ATOM 611 O O . SER A 1 94 ? 2.622 3.053 7.445 1.00 88.75 94 SER A O 1
ATOM 613 N N . SER A 1 95 ? 1.864 3.885 9.380 1.00 85.12 95 SER A N 1
ATOM 614 C CA . SER A 1 95 ? 2.290 5.259 9.114 1.00 85.12 95 SER A CA 1
ATOM 615 C C . SER A 1 95 ? 3.075 5.822 10.296 1.00 85.12 95 SER A C 1
ATOM 617 O O . SER A 1 95 ? 2.648 5.722 11.449 1.00 85.12 95 SER A O 1
ATOM 619 N N . GLY A 1 96 ? 4.241 6.405 10.022 1.00 80.19 96 GLY A N 1
ATOM 620 C CA . GLY A 1 96 ? 5.033 7.129 11.011 1.00 80.19 96 GLY A CA 1
ATOM 621 C C . GLY A 1 96 ? 4.335 8.424 11.416 1.00 80.19 96 GLY A C 1
ATOM 622 O O . GLY A 1 96 ? 4.036 8.627 12.596 1.00 80.19 96 GLY A O 1
ATOM 623 N N . SER A 1 97 ? 4.029 9.271 10.430 1.00 81.00 97 SER A N 1
ATOM 624 C CA . SER A 1 97 ? 3.266 10.507 10.609 1.00 81.00 97 SER A CA 1
ATOM 625 C C . SER A 1 97 ? 2.321 10.814 9.441 1.00 81.00 97 SER A C 1
ATOM 627 O O . SER A 1 97 ? 2.623 10.472 8.303 1.00 81.00 97 SER A O 1
ATOM 629 N N . GLY A 1 98 ? 1.198 11.488 9.713 1.00 82.00 98 GLY A N 1
ATOM 630 C CA . GLY A 1 98 ? 0.199 11.863 8.698 1.00 82.00 98 GLY A CA 1
ATOM 631 C C . GLY A 1 98 ? -1.069 11.005 8.729 1.00 82.00 98 GLY A C 1
ATOM 632 O O . GLY A 1 98 ? -1.489 10.570 9.801 1.00 82.00 98 GLY A O 1
ATOM 633 N N . GLU A 1 99 ? -1.717 10.788 7.589 1.00 84.50 99 GLU A N 1
ATOM 634 C CA . GLU A 1 99 ? -3.013 10.100 7.522 1.00 84.50 99 GLU A CA 1
ATOM 635 C C . GLU A 1 99 ? -2.859 8.666 7.010 1.00 84.50 99 GLU A C 1
ATOM 637 O O . GLU A 1 99 ? -2.186 8.404 6.014 1.00 84.50 99 GLU A O 1
ATOM 642 N N . LEU A 1 100 ? -3.480 7.714 7.710 1.00 85.81 100 LEU A N 1
ATOM 643 C CA . LEU A 1 100 ? -3.555 6.318 7.295 1.00 85.81 100 LEU A CA 1
ATOM 644 C C . LEU A 1 100 ? -5.007 5.913 7.047 1.00 85.81 100 LEU A C 1
ATOM 646 O O . LEU A 1 100 ? -5.811 5.883 7.977 1.00 85.81 100 LEU A O 1
ATOM 650 N N . HIS A 1 101 ? -5.296 5.497 5.819 1.00 87.19 101 HIS A N 1
ATOM 651 C CA . HIS A 1 101 ? -6.528 4.846 5.400 1.00 87.19 101 HIS A CA 1
ATOM 652 C C . HIS A 1 101 ? -6.256 3.380 5.056 1.00 87.19 101 HIS A C 1
ATOM 654 O O . HIS A 1 101 ? -5.622 3.082 4.047 1.00 87.19 101 HIS A O 1
ATOM 660 N N . ALA A 1 102 ? -6.761 2.453 5.870 1.00 84.12 102 ALA A N 1
ATOM 661 C CA . ALA A 1 102 ? -6.614 1.016 5.644 1.00 84.12 102 ALA A CA 1
ATOM 662 C C . ALA A 1 102 ? -7.978 0.336 5.467 1.00 84.12 102 ALA A C 1
ATOM 664 O O . ALA A 1 102 ? -8.898 0.525 6.264 1.00 84.12 102 ALA A O 1
ATOM 665 N N . SER A 1 103 ? -8.130 -0.494 4.440 1.00 83.62 103 SER A N 1
ATOM 666 C CA . SER A 1 103 ? -9.367 -1.249 4.225 1.00 83.62 103 SER A CA 1
ATOM 667 C C . SER A 1 103 ? -9.103 -2.691 3.820 1.00 83.62 103 SER A C 1
ATOM 669 O O . SER A 1 103 ? -8.236 -2.960 2.997 1.00 83.62 103 SER A O 1
ATOM 671 N N . SER A 1 104 ? -9.857 -3.628 4.387 1.00 80.56 104 SER A N 1
ATOM 672 C CA . SER A 1 104 ? -9.818 -5.033 3.975 1.00 80.56 104 SER A CA 1
ATOM 673 C C . SER A 1 104 ? -11.229 -5.532 3.693 1.00 80.56 104 SER A C 1
ATOM 675 O O . SER A 1 104 ? -12.133 -5.338 4.506 1.00 80.56 104 SER A O 1
ATOM 677 N N . GLY A 1 105 ? -11.450 -6.147 2.533 1.00 75.19 105 GLY A N 1
ATOM 678 C CA . GLY A 1 105 ? -12.735 -6.743 2.173 1.00 75.19 105 GLY A CA 1
ATOM 679 C C . GLY A 1 105 ? -13.008 -8.005 2.990 1.00 75.19 105 GLY A C 1
ATOM 680 O O . GLY A 1 105 ? -13.998 -8.086 3.722 1.00 75.19 105 GLY A O 1
ATOM 681 N N . SER A 1 106 ? -12.103 -8.974 2.889 1.00 76.25 106 SER A N 1
ATOM 682 C CA . SER A 1 106 ? -12.154 -10.260 3.586 1.00 76.25 106 SER A CA 1
ATOM 683 C C . SER A 1 106 ? -10.762 -10.651 4.092 1.00 76.25 106 SER A C 1
ATOM 685 O O . SER A 1 106 ? -9.809 -10.636 3.329 1.00 76.25 106 SER A O 1
ATOM 687 N N . GLY A 1 107 ? -10.633 -11.002 5.371 1.00 72.38 107 GLY A N 1
ATOM 688 C CA . GLY A 1 107 ? -9.345 -11.347 5.988 1.00 72.38 107 GLY A CA 1
ATOM 689 C C . GLY A 1 107 ? -8.912 -10.369 7.078 1.00 72.38 107 GLY A C 1
ATOM 690 O O . GLY A 1 107 ? -9.745 -9.644 7.626 1.00 72.38 107 GLY A O 1
ATOM 691 N N . GLU A 1 108 ? -7.635 -10.401 7.439 1.00 78.88 108 GLU A N 1
ATOM 692 C CA . GLU A 1 108 ? -7.120 -9.700 8.615 1.00 78.88 108 GLU A CA 1
ATOM 693 C C . GLU A 1 108 ? -6.577 -8.322 8.250 1.00 78.88 108 GLU A C 1
ATOM 695 O O . GLU A 1 108 ? -5.953 -8.120 7.207 1.00 78.88 108 GLU A O 1
ATOM 700 N N . LEU A 1 109 ? -6.843 -7.344 9.111 1.00 81.19 109 LEU A N 1
ATOM 701 C CA . LEU A 1 109 ? -6.312 -5.997 8.968 1.00 81.19 109 LEU A CA 1
ATOM 702 C C . LEU A 1 109 ? -5.580 -5.594 10.242 1.00 81.19 109 LEU A C 1
ATOM 704 O O . LEU A 1 109 ? -6.180 -5.498 11.313 1.00 81.19 109 LEU A O 1
ATOM 708 N N . HIS A 1 110 ? -4.303 -5.275 10.074 1.00 82.75 110 HIS A N 1
ATOM 709 C CA . HIS A 1 110 ? -3.414 -4.695 11.064 1.00 82.75 110 HIS A CA 1
ATOM 710 C C . HIS A 1 110 ? -3.020 -3.293 10.611 1.00 82.75 110 HIS A C 1
ATOM 712 O O . HIS A 1 110 ? -2.194 -3.132 9.714 1.00 82.75 110 HIS A O 1
ATOM 718 N N . ALA A 1 111 ? -3.590 -2.265 11.236 1.00 78.31 111 ALA A N 1
ATOM 719 C CA . ALA A 1 111 ? -3.224 -0.885 10.939 1.00 78.31 111 ALA A CA 1
ATOM 720 C C . ALA A 1 111 ? -2.609 -0.205 12.162 1.00 78.31 111 ALA A C 1
ATOM 722 O O . ALA A 1 111 ? -3.111 -0.330 13.283 1.00 78.31 111 ALA A O 1
ATOM 723 N N . SER A 1 112 ? -1.533 0.546 11.928 1.00 80.38 112 SER A N 1
ATOM 724 C CA . SER A 1 112 ? -0.833 1.311 12.955 1.00 80.38 112 SER A CA 1
ATOM 725 C C . SER A 1 112 ? -0.455 2.710 12.479 1.00 80.38 112 SER A C 1
ATOM 727 O O . SER A 1 112 ? -0.041 2.912 11.343 1.00 80.38 112 SER A O 1
ATOM 729 N N . SER A 1 113 ? -0.608 3.702 13.353 1.00 77.00 113 SER A N 1
ATOM 730 C CA . SER A 1 113 ? -0.161 5.074 13.093 1.00 77.00 113 SER A CA 1
ATOM 731 C C . SER A 1 113 ? 0.549 5.612 14.330 1.00 77.00 113 SER A C 1
ATOM 733 O O . SER A 1 113 ? 0.052 5.427 15.447 1.00 77.00 113 SER A O 1
ATOM 735 N N . GLY A 1 114 ? 1.727 6.209 14.129 1.00 76.19 114 GLY A N 1
ATOM 736 C CA . GLY A 1 114 ? 2.563 6.789 15.177 1.00 76.19 114 GLY A CA 1
ATOM 737 C C . GLY A 1 114 ? 2.059 8.161 15.619 1.00 76.19 114 GLY A C 1
ATOM 738 O O . GLY A 1 114 ? 1.562 8.322 16.733 1.00 76.19 114 GLY A O 1
ATOM 739 N N . SER A 1 115 ? 2.189 9.166 14.754 1.00 72.56 115 SER A N 1
ATOM 740 C CA . SER A 1 115 ? 1.682 10.525 14.978 1.00 72.56 115 SER A CA 1
ATOM 741 C C . SER A 1 115 ? 0.783 10.955 13.823 1.00 72.56 115 SER A C 1
ATOM 743 O O . SER A 1 115 ? 1.258 11.512 12.835 1.00 72.56 115 SER A O 1
ATOM 745 N N . GLY A 1 116 ? -0.517 10.683 13.929 1.00 71.56 116 GLY A N 1
ATOM 746 C CA . GLY A 1 116 ? -1.408 10.887 12.798 1.00 71.56 116 GLY A CA 1
ATOM 747 C C . GLY A 1 116 ? -2.841 10.411 12.989 1.00 71.56 116 GLY A C 1
ATOM 748 O O . GLY A 1 116 ? -3.229 9.901 14.051 1.00 71.56 116 GLY A O 1
ATOM 749 N N . GLU A 1 117 ? -3.631 10.573 11.934 1.00 76.44 117 GLU A N 1
ATOM 750 C CA . GLU A 1 117 ? -4.959 9.982 11.851 1.00 76.44 117 GLU A CA 1
ATOM 751 C C . GLU A 1 117 ? -4.874 8.543 11.343 1.00 76.44 117 GLU A C 1
ATOM 753 O O . GLU A 1 117 ? -3.993 8.172 10.570 1.00 76.44 117 GLU A O 1
ATOM 758 N N . LEU A 1 118 ? -5.783 7.705 11.836 1.00 79.62 118 LEU A N 1
ATOM 759 C CA . LEU A 1 118 ? -5.911 6.323 11.398 1.00 79.62 118 LEU A CA 1
ATOM 760 C C . LEU A 1 118 ? -7.390 6.042 11.223 1.00 79.62 118 LEU A C 1
ATOM 762 O O . LEU A 1 118 ? -8.146 6.047 12.201 1.00 79.62 118 LEU A O 1
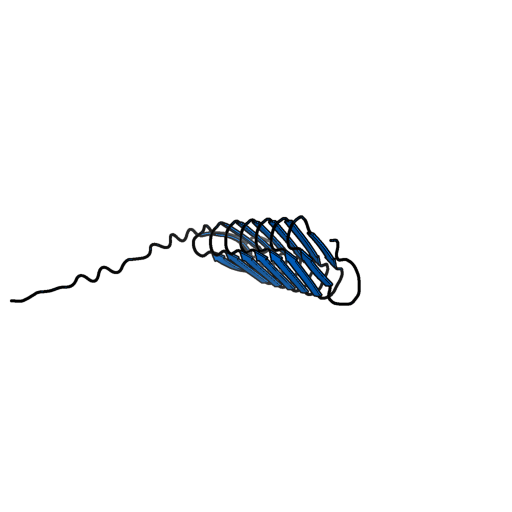ATOM 766 N N . HIS A 1 119 ? -7.752 5.783 9.978 1.00 79.62 119 HIS A N 1
ATOM 767 C CA . HIS A 1 119 ? -9.067 5.399 9.513 1.00 79.62 119 HIS A CA 1
ATOM 768 C C . HIS A 1 119 ? -8.947 3.999 8.953 1.00 79.62 119 HIS A C 1
ATOM 770 O O . HIS A 1 119 ? -8.253 3.771 7.965 1.00 79.62 119 HIS A O 1
ATOM 776 N N . ALA A 1 120 ? -9.595 3.039 9.595 1.00 75.88 120 ALA A N 1
ATOM 777 C CA . ALA A 1 120 ? -9.446 1.668 9.170 1.00 75.88 120 ALA A CA 1
ATOM 778 C C . ALA A 1 120 ? -10.732 0.864 9.317 1.00 75.88 120 ALA A C 1
ATOM 780 O O . ALA A 1 120 ? -11.516 1.070 10.247 1.00 75.88 120 ALA A O 1
ATOM 781 N N . SER A 1 121 ? -10.977 -0.008 8.339 1.00 74.56 121 SER A N 1
ATOM 78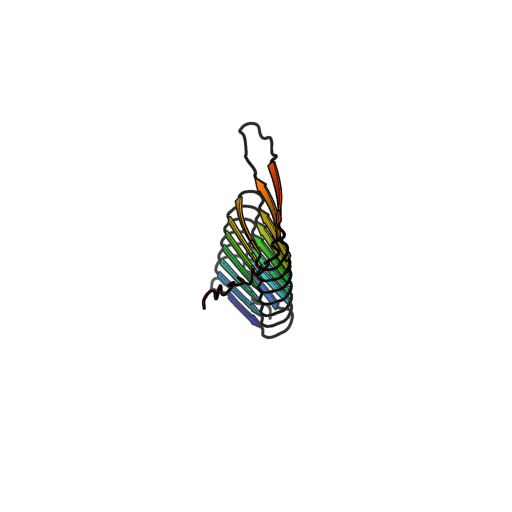2 C CA . SER A 1 121 ? -12.234 -0.744 8.215 1.00 74.56 121 SER A CA 1
ATOM 783 C C . SER A 1 121 ? -12.035 -2.126 7.595 1.00 74.56 121 SER A C 1
ATOM 785 O O . SER A 1 121 ? -11.330 -2.280 6.604 1.00 74.56 121 SER A O 1
ATOM 787 N N . SER A 1 122 ? -12.681 -3.139 8.166 1.00 65.44 122 SER A N 1
ATOM 788 C CA . SER A 1 122 ? -12.790 -4.479 7.579 1.00 65.44 122 SER A CA 1
ATOM 789 C C . SER A 1 122 ? -14.227 -4.766 7.124 1.00 65.44 122 SER A C 1
ATOM 791 O O . SER A 1 122 ? -15.185 -4.231 7.684 1.00 65.44 122 SER A O 1
ATOM 793 N N . GLY A 1 123 ? -14.410 -5.574 6.084 1.00 63.91 123 GLY A N 1
ATOM 794 C CA . GLY A 1 123 ? -15.719 -6.051 5.643 1.00 63.91 123 GLY A CA 1
ATOM 795 C C . GLY A 1 123 ? -16.169 -7.255 6.467 1.00 63.91 123 GLY A C 1
ATOM 796 O O . GLY A 1 123 ? -16.901 -7.104 7.443 1.00 63.91 123 GLY A O 1
ATOM 797 N N . ALA A 1 124 ? -15.727 -8.444 6.055 1.00 60.62 124 ALA A N 1
ATOM 798 C CA . ALA A 1 124 ? -16.129 -9.743 6.607 1.00 60.62 124 ALA A CA 1
ATOM 799 C C . ALA A 1 124 ? -15.027 -10.455 7.423 1.00 60.62 124 ALA A C 1
ATOM 801 O O . ALA A 1 124 ? -15.102 -11.666 7.616 1.00 60.62 124 ALA A O 1
ATOM 802 N N . GLY A 1 125 ? -13.995 -9.732 7.870 1.00 54.25 125 GLY A N 1
ATOM 803 C CA . GLY A 1 125 ? -12.845 -10.289 8.595 1.00 54.25 125 GLY A CA 1
ATOM 804 C C . GLY A 1 125 ? -12.535 -9.585 9.921 1.00 54.25 125 GLY A C 1
ATOM 805 O O . GLY A 1 125 ? -13.209 -8.622 10.298 1.00 54.25 125 GLY A O 1
ATOM 806 N N . GLN A 1 126 ? -11.531 -10.091 10.640 1.00 55.16 126 GLN A N 1
ATOM 807 C CA . GLN A 1 126 ? -11.091 -9.549 11.930 1.00 55.16 126 GLN A CA 1
ATOM 808 C C . GLN A 1 126 ? -10.296 -8.253 11.720 1.00 55.16 126 GLN A C 1
ATOM 810 O O . GLN A 1 126 ? -9.412 -8.201 10.865 1.00 55.16 126 GLN A O 1
ATOM 815 N N . ASP A 1 127 ? -10.595 -7.199 12.486 1.00 56.00 127 ASP A N 1
ATOM 816 C CA . ASP A 1 127 ? -9.800 -5.970 12.484 1.00 56.00 127 ASP A CA 1
ATOM 817 C C . ASP A 1 127 ? -9.055 -5.767 13.801 1.00 56.00 127 ASP A C 1
ATOM 819 O O . ASP A 1 127 ? -9.642 -5.694 14.883 1.00 56.00 127 ASP A O 1
ATOM 823 N N . ASN A 1 128 ? -7.737 -5.614 13.697 1.00 58.34 128 ASN A N 1
ATOM 824 C CA . ASN A 1 128 ? -6.869 -5.235 14.796 1.00 58.34 128 ASN A CA 1
ATOM 825 C C . ASN A 1 128 ? -6.301 -3.836 14.529 1.00 58.34 128 ASN A C 1
ATOM 827 O O . ASN A 1 128 ? -5.333 -3.646 13.790 1.00 58.34 128 ASN A O 1
ATOM 831 N N . GLN A 1 129 ? -6.951 -2.835 15.122 1.00 54.19 129 GLN A N 1
ATOM 832 C CA . GLN A 1 129 ? -6.580 -1.435 14.969 1.00 54.19 129 GLN A CA 1
ATOM 833 C C . GLN A 1 129 ? -5.725 -0.997 16.152 1.00 54.19 129 GLN A C 1
ATOM 835 O O . GLN A 1 129 ? -6.223 -0.870 17.277 1.00 54.19 129 GLN A O 1
ATOM 840 N N . GLN A 1 130 ? -4.457 -0.678 15.901 1.00 56.97 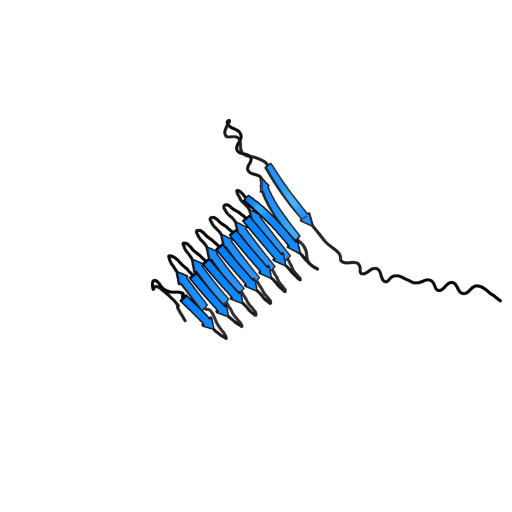130 GLN A N 1
ATOM 841 C CA . GLN A 1 130 ? -3.579 -0.126 16.924 1.00 56.97 130 GLN A CA 1
ATOM 842 C C . GLN A 1 130 ? -3.314 1.352 16.648 1.00 56.97 130 GLN A C 1
ATOM 844 O O . GLN A 1 130 ? -2.499 1.724 15.809 1.00 56.97 130 GLN A O 1
ATOM 849 N N . ARG A 1 131 ? -3.986 2.235 17.389 1.00 53.31 131 ARG A N 1
ATOM 850 C CA . ARG A 1 131 ? -3.723 3.677 17.308 1.00 53.31 131 ARG A CA 1
ATOM 851 C C . ARG A 1 131 ? -2.802 4.098 18.445 1.00 53.31 131 ARG A C 1
ATOM 853 O O . ARG A 1 131 ? -3.158 3.930 19.613 1.00 53.31 131 ARG A O 1
ATOM 860 N N . GLN A 1 132 ? -1.669 4.720 18.123 1.00 46.72 132 GLN A N 1
ATOM 861 C CA . GLN A 1 132 ? -0.953 5.551 19.089 1.00 46.72 132 GLN A CA 1
ATOM 862 C C . GLN A 1 132 ? -1.498 6.979 18.959 1.00 46.72 132 GLN A C 1
ATOM 864 O O . GLN A 1 132 ? -1.375 7.611 17.914 1.00 46.72 132 GLN A O 1
ATOM 869 N N . LYS A 1 133 ? -2.173 7.501 19.992 1.00 41.69 133 LYS A N 1
ATOM 870 C CA . LYS A 1 133 ? -2.482 8.939 20.060 1.00 41.69 133 LYS A CA 1
ATOM 871 C C . LYS A 1 133 ? -1.328 9.606 20.794 1.00 41.69 133 LYS A C 1
ATOM 873 O O . LYS A 1 133 ? -1.249 9.551 22.013 1.00 41.69 133 LYS A O 1
ATOM 878 N N . VAL A 1 134 ? -0.429 10.252 20.060 1.00 40.78 134 VAL A N 1
ATOM 879 C CA . VAL A 1 134 ? 0.595 11.103 20.675 1.00 40.78 134 VAL A CA 1
ATOM 880 C C . VAL A 1 134 ? -0.007 12.495 20.889 1.00 40.78 134 VAL A C 1
ATOM 882 O O . VAL A 1 134 ? -0.046 13.299 19.963 1.00 40.78 134 VAL A O 1
ATOM 885 N N . LYS A 1 135 ? -0.484 12.798 22.103 1.00 38.59 135 LYS A N 1
ATOM 886 C CA . LYS A 1 135 ? -0.577 14.192 22.568 1.00 38.59 135 LYS A CA 1
ATOM 887 C C . LYS A 1 135 ? 0.804 14.583 23.088 1.00 38.59 135 LYS A C 1
ATOM 889 O O . LYS A 1 135 ? 1.299 13.958 24.015 1.00 38.59 135 LYS A O 1
ATOM 894 N N . LEU A 1 136 ? 1.436 15.572 22.461 1.00 39.19 136 LEU A N 1
ATOM 895 C CA . LEU A 1 136 ? 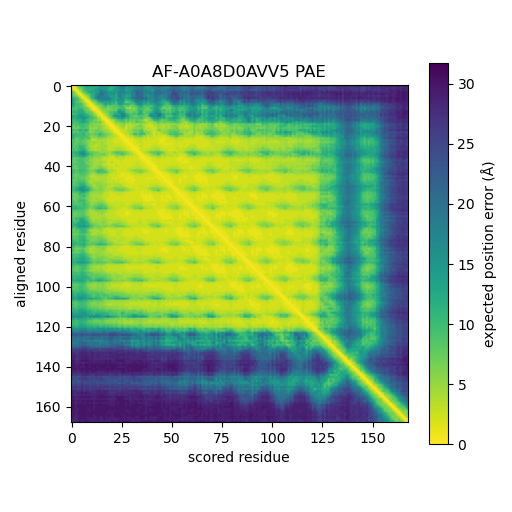2.585 16.261 23.045 1.00 39.19 136 LEU A CA 1
ATOM 896 C C . LEU A 1 136 ? 2.022 17.345 23.969 1.00 39.19 136 LEU A C 1
ATOM 898 O O . LEU A 1 136 ? 1.523 18.363 23.495 1.00 39.19 136 LEU A O 1
ATOM 902 N N . ASP A 1 137 ? 2.030 17.113 25.274 1.00 42.53 137 ASP A N 1
ATOM 903 C CA . ASP A 1 137 ? 1.904 18.176 26.263 1.00 42.53 137 ASP A CA 1
ATOM 904 C C . ASP A 1 137 ? 3.260 18.898 26.414 1.00 42.53 137 ASP A C 1
ATOM 906 O O . ASP A 1 137 ? 4.323 18.320 26.181 1.00 42.53 137 ASP A O 1
ATOM 910 N N . MET A 1 138 ? 3.247 20.188 26.780 1.00 37.53 138 MET A N 1
ATOM 911 C CA . MET A 1 138 ? 4.455 21.039 26.891 1.00 37.53 138 MET A CA 1
ATOM 912 C C . MET A 1 138 ? 5.500 20.541 27.920 1.00 37.53 138 MET A C 1
ATOM 914 O O . MET A 1 138 ? 6.558 21.147 28.070 1.00 37.53 138 MET A O 1
ATOM 918 N N . THR A 1 139 ? 5.216 19.438 28.614 1.00 45.34 139 THR A N 1
ATOM 919 C CA . THR A 1 139 ? 6.033 18.758 29.629 1.00 45.34 139 THR A CA 1
ATOM 920 C C . THR A 1 139 ? 6.768 17.511 29.119 1.00 45.34 139 THR A C 1
ATOM 922 O O . THR A 1 139 ? 7.588 16.959 29.851 1.00 45.34 139 THR A O 1
ATOM 925 N N . GLY A 1 140 ? 6.536 17.076 27.873 1.00 42.28 140 GLY A N 1
ATOM 926 C CA . GLY A 1 140 ? 7.287 15.983 27.242 1.00 42.28 140 GLY A CA 1
ATOM 927 C C . GLY A 1 140 ? 6.900 14.567 27.690 1.00 42.28 140 GLY A C 1
ATOM 928 O O . GLY A 1 140 ? 7.694 13.643 27.499 1.00 42.28 140 GLY A O 1
ATOM 929 N N . GLN A 1 141 ? 5.708 14.355 28.261 1.00 33.94 141 GLN A N 1
ATOM 930 C CA . GLN A 1 141 ? 5.254 13.027 28.687 1.00 33.94 141 GLN A CA 1
ATOM 931 C C . GLN A 1 141 ? 4.346 12.386 27.626 1.00 33.94 141 GLN A C 1
ATOM 933 O O . GLN A 1 141 ? 3.174 12.707 27.478 1.00 33.94 141 GLN A O 1
ATOM 938 N N . LYS A 1 142 ? 4.890 11.416 26.879 1.00 42.72 142 LYS A N 1
ATOM 939 C CA . LYS A 1 142 ? 4.101 10.549 25.987 1.00 42.72 142 LYS A CA 1
ATOM 940 C C . LYS A 1 142 ? 3.340 9.518 26.811 1.00 42.72 142 LYS A C 1
ATOM 942 O O . LYS A 1 142 ? 3.981 8.769 27.541 1.00 42.72 142 LYS A O 1
ATOM 947 N N . THR A 1 143 ? 2.036 9.372 26.592 1.00 44.50 143 THR A N 1
ATOM 948 C CA . THR A 1 143 ? 1.349 8.065 26.503 1.00 44.50 143 THR A CA 1
ATOM 949 C C . THR A 1 143 ? -0.141 8.253 26.226 1.00 44.50 143 THR A C 1
ATOM 951 O O . THR A 1 143 ? -0.814 8.939 26.975 1.00 44.50 143 THR A O 1
ATOM 954 N N . ASP A 1 144 ? -0.653 7.607 25.175 1.00 43.94 144 ASP A N 1
ATOM 955 C CA . ASP A 1 144 ? -2.030 7.099 25.130 1.00 43.94 144 ASP A CA 1
ATOM 956 C C . ASP A 1 144 ? -2.110 5.985 24.070 1.00 43.94 144 ASP A C 1
ATOM 958 O O . ASP A 1 144 ? -2.112 6.222 22.856 1.00 43.94 144 ASP A O 1
ATOM 962 N N . TYR A 1 145 ? -2.135 4.741 24.552 1.00 42.72 145 TYR A N 1
ATOM 963 C CA . TYR A 1 145 ? -2.324 3.534 23.748 1.00 42.72 145 TYR A CA 1
ATOM 964 C C . TYR A 1 145 ? -3.820 3.209 23.667 1.00 42.72 145 TYR A C 1
ATOM 966 O O . TYR A 1 145 ? -4.473 3.049 24.695 1.00 42.72 145 TYR A O 1
ATOM 974 N N . GLN A 1 146 ? -4.373 3.087 22.456 1.00 47.34 146 GLN A N 1
ATOM 975 C CA . GLN A 1 146 ? -5.746 2.620 22.234 1.00 47.34 146 GLN A CA 1
ATOM 976 C C . GLN A 1 146 ? -5.708 1.441 21.254 1.00 47.34 146 GLN A C 1
ATOM 978 O O . GLN A 1 146 ? -5.489 1.627 20.055 1.00 47.34 146 GLN A O 1
ATOM 983 N N . ASN A 1 147 ? -5.886 0.224 21.777 1.00 42.12 147 ASN A N 1
ATOM 984 C CA . ASN A 1 147 ? -6.078 -0.984 20.976 1.00 42.12 147 ASN A CA 1
ATOM 985 C C . ASN A 1 147 ? -7.584 -1.202 20.794 1.00 42.12 147 ASN A C 1
ATOM 987 O O . ASN A 1 147 ? -8.312 -1.338 21.779 1.00 42.12 147 ASN A O 1
ATOM 991 N N . LYS A 1 148 ? -8.051 -1.202 19.544 1.00 49.69 148 LYS A N 1
ATOM 992 C CA . LYS A 1 148 ? -9.426 -1.550 19.198 1.00 49.69 148 LYS A CA 1
ATOM 993 C C . LYS A 1 148 ? -9.392 -2.806 18.338 1.00 49.69 148 LYS A C 1
ATOM 995 O O . LYS A 1 148 ? -9.139 -2.740 17.140 1.00 49.69 148 LYS A O 1
ATOM 1000 N N . THR A 1 149 ? -9.676 -3.939 18.969 1.00 47.19 149 THR A N 1
ATOM 1001 C CA . THR A 1 149 ? -9.952 -5.196 18.274 1.00 47.19 149 THR A CA 1
ATOM 1002 C C . THR A 1 149 ? -11.451 -5.260 17.995 1.00 47.19 149 THR A C 1
ATOM 1004 O O . THR A 1 149 ? -12.259 -5.238 18.926 1.00 47.19 149 THR A O 1
ATOM 1007 N N . GLY A 1 150 ? -11.836 -5.260 16.724 1.00 47.72 150 GLY A N 1
ATOM 1008 C CA . GLY A 1 150 ? -13.212 -5.448 16.287 1.00 47.72 150 GLY A CA 1
ATOM 1009 C C . GLY A 1 150 ? -13.383 -6.835 15.672 1.00 47.72 150 GLY A C 1
ATOM 1010 O O . GLY A 1 150 ? -12.490 -7.385 15.033 1.00 47.72 150 GLY A O 1
ATOM 1011 N N . ASN A 1 151 ? -14.538 -7.447 15.911 1.00 41.31 151 ASN A N 1
ATOM 1012 C CA . ASN A 1 151 ? -14.915 -8.690 15.253 1.00 41.31 151 ASN A CA 1
ATOM 1013 C C . ASN A 1 151 ? -16.340 -8.493 14.729 1.00 41.31 151 ASN A C 1
ATOM 1015 O O . ASN A 1 151 ? -17.304 -8.560 15.494 1.00 41.31 151 ASN A O 1
ATOM 1019 N N . ARG A 1 152 ? -16.493 -8.130 13.449 1.00 46.12 152 ARG A N 1
ATOM 1020 C CA . ARG A 1 152 ? -17.815 -7.923 12.839 1.00 46.12 152 ARG A CA 1
ATOM 1021 C C . ARG A 1 152 ? -18.298 -9.215 12.189 1.00 46.12 152 ARG A C 1
ATOM 1023 O O . ARG A 1 152 ? -18.113 -9.437 10.999 1.00 46.12 152 ARG A O 1
ATOM 1030 N N . ASN A 1 153 ? -18.990 -10.040 12.974 1.00 39.66 153 ASN A N 1
ATOM 1031 C CA . ASN A 1 153 ? -19.843 -11.092 12.425 1.00 39.66 153 ASN A CA 1
ATOM 1032 C C . ASN A 1 153 ? -21.007 -10.431 11.678 1.00 39.66 153 ASN A C 1
ATOM 1034 O O . ASN A 1 153 ? -21.953 -9.948 12.302 1.00 39.66 153 ASN A O 1
ATOM 1038 N N . ILE A 1 154 ? -20.953 -10.406 10.346 1.00 44.03 154 ILE A N 1
ATOM 1039 C CA . ILE A 1 154 ? -22.067 -9.951 9.512 1.00 44.03 154 ILE A CA 1
ATOM 1040 C C . ILE A 1 154 ? -23.164 -11.029 9.553 1.00 44.03 154 ILE A C 1
ATOM 1042 O O . ILE A 1 154 ? -23.278 -11.864 8.658 1.00 44.03 154 ILE A O 1
ATOM 1046 N N . HIS A 1 155 ? -23.969 -11.058 10.618 1.00 39.34 155 HIS A N 1
ATOM 1047 C CA . HIS A 1 155 ? -25.210 -11.828 10.617 1.00 39.34 155 HIS A CA 1
ATOM 1048 C C . HIS A 1 155 ? -26.193 -11.130 9.676 1.00 39.34 155 HIS A C 1
ATOM 1050 O O . HIS A 1 155 ? -26.760 -10.087 9.994 1.00 39.34 155 HIS A O 1
ATOM 1056 N N . ARG A 1 156 ? -26.369 -11.698 8.481 1.00 42.81 156 ARG A N 1
ATOM 1057 C CA . ARG A 1 156 ? -27.423 -11.314 7.542 1.00 42.81 156 ARG A CA 1
ATOM 1058 C C . ARG A 1 156 ? -28.760 -11.709 8.177 1.00 42.81 156 ARG A C 1
ATOM 1060 O O . ARG A 1 156 ? -29.176 -12.855 8.042 1.00 42.81 156 ARG A O 1
ATOM 1067 N N . GLU A 1 157 ? -29.402 -10.790 8.898 1.00 36.72 157 GLU A N 1
ATOM 1068 C CA . GLU A 1 157 ? -30.789 -10.950 9.348 1.00 36.72 157 GLU A CA 1
ATOM 1069 C C . GLU A 1 157 ? -31.667 -11.176 8.111 1.00 36.72 157 GLU A C 1
ATOM 1071 O O . GLU A 1 157 ? -31.996 -10.254 7.361 1.00 36.72 157 GLU A O 1
ATOM 1076 N N . GLN A 1 158 ? -32.016 -12.437 7.855 1.00 41.97 158 GLN A N 1
ATOM 1077 C CA . GLN A 1 158 ? -33.115 -12.758 6.963 1.00 41.97 158 GLN A CA 1
ATOM 1078 C C . GLN A 1 158 ? -34.385 -12.308 7.674 1.00 41.97 158 GLN A C 1
ATOM 1080 O O . GLN A 1 158 ? -34.883 -12.977 8.575 1.00 41.97 158 GLN A O 1
ATOM 1085 N N . ASN A 1 159 ? -34.860 -11.127 7.290 1.00 37.47 159 ASN A N 1
ATOM 1086 C CA . ASN A 1 159 ? -36.133 -10.564 7.701 1.00 37.47 159 ASN A CA 1
ATOM 1087 C C . ASN A 1 159 ? -37.248 -11.576 7.388 1.00 37.47 159 ASN A C 1
ATOM 1089 O O . ASN A 1 159 ? -37.705 -11.687 6.248 1.00 37.47 159 ASN A O 1
ATOM 1093 N N . SER A 1 160 ? -37.653 -12.357 8.392 1.00 44.44 160 SER A N 1
ATOM 1094 C CA . SER A 1 160 ? -38.831 -13.206 8.319 1.00 44.44 160 SER A CA 1
ATOM 1095 C C . SER A 1 160 ? -40.046 -12.289 8.294 1.00 44.44 160 SER A C 1
ATOM 1097 O O . SER A 1 160 ? -40.571 -11.896 9.339 1.00 44.44 160 SER A O 1
ATOM 1099 N N . GLN A 1 161 ? -40.510 -11.942 7.096 1.00 48.16 161 GLN A N 1
ATOM 1100 C CA . GLN A 1 161 ? -41.874 -11.472 6.929 1.00 48.16 161 GLN A CA 1
ATOM 1101 C C . GLN A 1 161 ? -42.793 -12.629 7.327 1.00 48.16 161 GLN A C 1
ATOM 1103 O O . GLN A 1 161 ? -43.116 -13.505 6.529 1.00 48.16 161 GLN A O 1
ATOM 1108 N N . GLN A 1 162 ? -43.184 -12.643 8.602 1.00 44.47 162 GLN A N 1
ATOM 1109 C CA . GLN A 1 162 ? -44.391 -13.307 9.062 1.00 44.47 162 GLN A CA 1
ATOM 1110 C C . GLN A 1 162 ? -45.547 -12.723 8.252 1.00 44.47 162 GLN A C 1
ATOM 1112 O O . GLN A 1 162 ? -46.101 -11.673 8.584 1.00 44.47 162 GLN A O 1
ATOM 1117 N N . GLY A 1 163 ? -45.895 -13.408 7.167 1.00 44.31 163 GLY A N 1
ATOM 1118 C CA . GLY A 1 163 ? -47.182 -13.268 6.517 1.00 44.31 163 GLY A CA 1
ATOM 1119 C C . GLY A 1 163 ? -48.257 -13.682 7.511 1.00 44.31 163 GLY A C 1
ATOM 1120 O O . GLY A 1 163 ? -48.639 -14.845 7.583 1.00 44.31 163 GLY A O 1
ATOM 1121 N N . LYS A 1 164 ? -48.731 -12.714 8.297 1.00 54.09 164 LYS A N 1
ATOM 1122 C CA . LYS A 1 164 ? -50.054 -12.761 8.907 1.00 54.09 164 LYS A CA 1
ATOM 1123 C C . LYS A 1 164 ? -51.060 -12.919 7.766 1.00 54.09 164 LYS A C 1
ATOM 1125 O O . LYS A 1 164 ? -51.343 -11.952 7.067 1.00 54.09 164 LYS A O 1
ATOM 1130 N N . GLN A 1 165 ? -51.603 -14.116 7.585 1.00 45.97 165 GLN A N 1
ATOM 1131 C CA . GLN A 1 165 ? -52.929 -14.267 6.998 1.00 45.97 165 GLN A CA 1
ATOM 1132 C C . GLN A 1 165 ? -53.869 -14.744 8.098 1.00 45.97 165 GLN A C 1
ATOM 1134 O O . GLN A 1 165 ? -53.926 -15.916 8.455 1.00 45.97 165 GLN A O 1
ATOM 1139 N N . THR A 1 166 ? -54.552 -13.762 8.676 1.00 48.06 166 THR A N 1
ATOM 1140 C CA . THR A 1 166 ? -55.819 -13.936 9.376 1.00 48.06 166 THR A CA 1
ATOM 1141 C C . THR A 1 166 ? -56.942 -13.784 8.344 1.00 48.06 166 THR A C 1
ATOM 1143 O O . THR A 1 166 ? -56.807 -12.969 7.427 1.00 48.06 166 THR A O 1
ATOM 1146 N N . THR A 1 167 ? -58.079 -14.442 8.612 1.00 45.00 167 THR A N 1
ATOM 1147 C CA . THR A 1 167 ? -59.434 -14.295 8.017 1.00 45.00 167 THR A CA 1
ATOM 1148 C C . THR A 1 167 ? -59.654 -15.041 6.687 1.00 45.00 167 THR A C 1
ATOM 1150 O O . THR A 1 167 ? -58.863 -14.869 5.771 1.00 45.00 167 THR A O 1
ATOM 1153 N N . GLN A 1 168 ? -60.684 -15.876 6.487 1.00 41.06 168 GLN A N 1
ATOM 1154 C CA . GLN A 1 168 ? -61.966 -16.139 7.175 1.00 41.06 168 GLN A CA 1
ATOM 1155 C C . GLN A 1 168 ? -62.253 -17.644 7.242 1.00 41.06 168 GLN A C 1
ATOM 1157 O O . GLN A 1 168 ? -61.775 -18.365 6.338 1.00 41.06 168 GLN A O 1
#

Solvent-accessible surface area (backbone atoms only — not comparable to full-atom values): 8459 Å² total; per-residue (Å²): 107,76,42,71,82,65,102,59,76,45,75,39,78,43,72,65,52,73,36,44,38,48,44,66,67,47,50,38,42,38,41,29,51,29,39,38,38,40,37,41,31,48,27,36,38,40,39,39,40,31,45,28,40,40,36,40,41,39,31,46,28,39,42,36,40,38,40,31,45,30,40,41,35,42,37,38,30,45,29,39,41,35,39,38,40,30,47,29,40,41,35,40,38,40,29,44,25,38,44,33,39,40,40,27,42,30,37,41,34,39,40,38,25,46,48,49,49,74,48,74,49,52,55,69,21,46,30,42,39,42,43,35,54,68,60,85,50,101,81,74,63,80,82,44,83,49,79,48,77,49,75,54,78,82,76,79,78,76,80,76,76,76,76,81,81,79,88,134

Foldseek 3Di:
DEFDDDPDETEAEEADEEYEYEEAEEHYAYEYADYEYAYEYAYYEYHYEYAEYEYHYEYAEEEYHYEYAEEEYHYEYAEEEYAYEYAYEEYAYEYAYEEYEYEYAYYEYHYEYNHYHYHYYYHQYKYWYWYQHFDDDPVRDDDDTDTDTDHDPPPPPPPPPPPDDDDD

pLDDT: mean 72.06, std 19.48, range [33.94, 96.12]

Organism: Sander lucioperca (NCBI:txid283035)

Secondary structure (DSSP, 8-state):
-EEE--SS-EEEEEEES-EEEEEEEEEEEEEEEEEEEEEEEEEEEEEEEEEEEEEEEEEEEEEEEEEEEEEEEEEEEEEEEEEEEEEEEEEEEEEEEEEEEEEEEES-EEEEEEEEEEEEEESSSEEEEEEE-----TT-----EEEEEEE-----------------